Protein AF-A0A925PB25-F1 (afdb_monomer)

Solvent-accessible surface area (backbone atoms only — not comparable to full-atom values): 6778 Å² total; per-residue (Å²): 140,79,89,81,77,86,75,79,74,77,82,76,77,79,80,77,72,81,70,80,76,79,69,80,74,79,85,73,84,84,74,96,74,84,83,76,82,71,68,78,77,77,86,70,74,71,70,87,47,89,44,73,38,85,88,80,52,27,20,77,52,43,36,43,39,68,66,56,63,73,43,52,88,77,51,5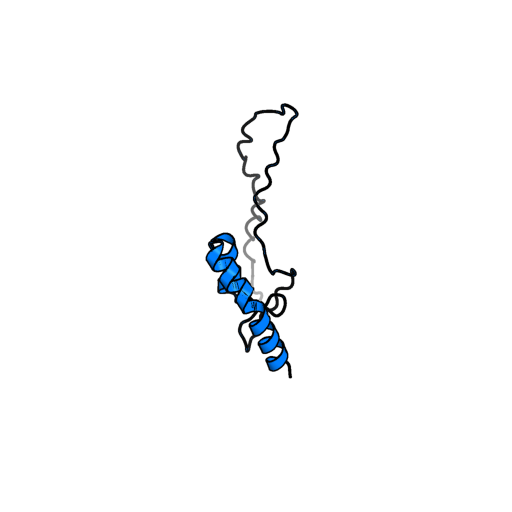1,74,68,55,49,51,56,51,60,69,46,24,62,64,42,44,52,52,56,55,58,75,73,108

pLDDT: mean 77.88, std 17.3, range [48.03, 96.62]

Foldseek 3Di:
DDDPPPPPDDDDDPDPDPDPPPPVPVDDDDDDDDPPPPPPPLDDQAPPQADQDPPLQAGQGRLDHPVCVVCVVVDDPVVVVVRVVCRVVSNVVVVVVVD

Sequence (99 aa):
MERKADQRLPALPPSRRPQPIARKHRSAYIEFGTISRQRPSLETPCVNICLLDTETGLCAGCGRTMEEIARWSAMSDSERRAVMAQLRARMERLEEAKG

Structure (mmCIF, N/CA/C/O backbone):
data_AF-A0A925PB25-F1
#
_entry.id   AF-A0A925PB25-F1
#
loop_
_atom_site.group_PDB
_atom_site.id
_atom_site.type_symbol
_atom_site.label_atom_id
_atom_site.label_alt_id
_atom_site.label_comp_id
_atom_site.label_asym_id
_atom_site.label_entity_id
_atom_site.label_seq_id
_atom_site.pdbx_PDB_ins_code
_atom_site.Cartn_x
_atom_site.Cartn_y
_atom_site.Cartn_z
_atom_site.occupancy
_atom_site.B_iso_or_equiv
_atom_site.auth_seq_id
_atom_site.auth_comp_id
_atom_site.auth_asym_id
_atom_site.auth_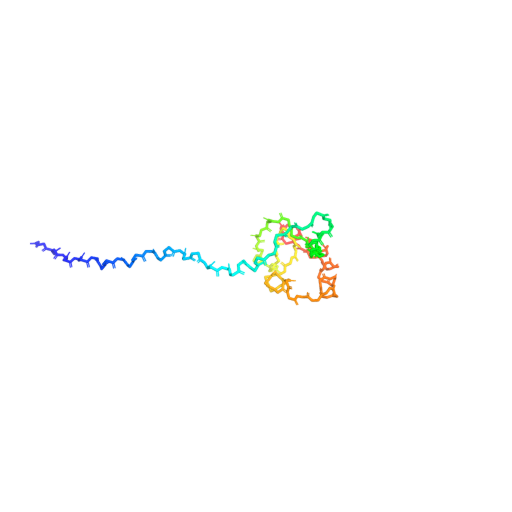atom_id
_atom_site.pdbx_PDB_model_num
ATOM 1 N N . MET A 1 1 ? 12.360 57.066 20.551 1.00 50.06 1 MET A N 1
ATOM 2 C CA . MET A 1 1 ? 11.759 56.914 19.208 1.00 50.06 1 MET A CA 1
ATOM 3 C C . MET A 1 1 ? 12.864 57.273 18.228 1.00 50.06 1 MET A C 1
ATOM 5 O O . MET A 1 1 ? 13.378 58.364 18.347 1.00 50.06 1 MET A O 1
ATOM 9 N N . GLU A 1 2 ? 13.409 56.413 17.378 1.00 51.44 2 GLU A N 1
ATOM 10 C CA . GLU A 1 2 ? 12.868 55.213 16.752 1.00 51.44 2 GLU A CA 1
ATOM 11 C C . GLU A 1 2 ? 14.013 54.255 16.389 1.00 51.44 2 GLU A C 1
ATOM 13 O O . GLU A 1 2 ? 15.096 54.670 15.980 1.00 51.44 2 GLU A O 1
ATOM 18 N N . ARG A 1 3 ? 13.763 52.954 16.548 1.00 56.75 3 ARG A N 1
ATOM 19 C CA . ARG A 1 3 ? 14.662 51.873 16.144 1.00 56.75 3 ARG A CA 1
ATOM 20 C C . ARG A 1 3 ? 14.523 51.674 14.631 1.00 56.75 3 ARG A C 1
ATOM 22 O O . ARG A 1 3 ? 13.619 50.963 14.204 1.00 56.75 3 ARG A O 1
ATOM 29 N N . LYS A 1 4 ? 15.390 52.272 13.811 1.00 54.62 4 LYS A N 1
ATOM 30 C CA . LYS A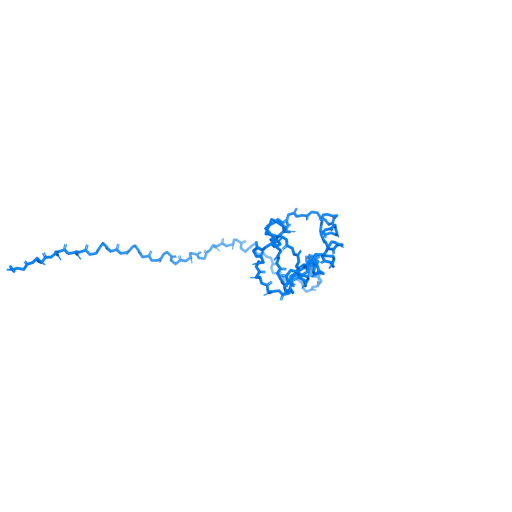 1 4 ? 15.514 51.862 12.402 1.00 54.62 4 LYS A CA 1
ATOM 31 C C . LYS A 1 4 ? 16.480 50.684 12.318 1.00 54.62 4 LYS A C 1
ATOM 33 O O . LYS A 1 4 ? 17.689 50.863 12.251 1.00 54.62 4 LYS A O 1
ATOM 38 N N . ALA A 1 5 ? 15.923 49.478 12.398 1.00 58.34 5 ALA A N 1
ATOM 39 C CA . ALA A 1 5 ? 16.634 48.252 12.076 1.00 58.34 5 ALA A CA 1
ATOM 40 C C . ALA A 1 5 ? 16.903 48.227 10.563 1.00 58.34 5 ALA A C 1
ATOM 42 O O . ALA A 1 5 ? 15.998 48.017 9.756 1.00 58.34 5 ALA A O 1
ATOM 43 N N . ASP A 1 6 ? 18.155 48.495 10.204 1.00 61.34 6 ASP A N 1
ATOM 44 C CA . ASP A 1 6 ? 18.752 48.289 8.887 1.00 61.34 6 ASP A CA 1
ATOM 45 C C . ASP A 1 6 ? 18.814 46.777 8.603 1.00 61.34 6 ASP A C 1
ATOM 47 O O . ASP A 1 6 ? 19.826 46.109 8.803 1.00 61.34 6 ASP A O 1
ATOM 51 N N . GLN A 1 7 ? 17.673 46.189 8.244 1.00 60.84 7 GLN A N 1
ATOM 52 C CA . GLN A 1 7 ? 17.583 44.775 7.898 1.00 60.84 7 GLN A CA 1
ATOM 53 C C . GLN A 1 7 ? 17.721 44.632 6.377 1.00 60.84 7 GLN A C 1
ATOM 55 O O . GLN A 1 7 ? 16.750 44.353 5.671 1.00 60.84 7 GLN A O 1
ATOM 60 N N . ARG A 1 8 ? 18.938 44.819 5.847 1.00 60.69 8 ARG A N 1
ATOM 61 C CA . ARG A 1 8 ? 19.282 44.293 4.515 1.00 60.69 8 ARG A CA 1
ATOM 62 C C . ARG A 1 8 ? 19.120 42.777 4.545 1.00 60.69 8 ARG A C 1
ATOM 64 O O . ARG A 1 8 ? 19.985 42.059 5.042 1.00 60.69 8 ARG A O 1
ATOM 71 N N . LEU A 1 9 ? 18.005 42.288 4.016 1.00 59.53 9 LEU A N 1
ATOM 72 C CA . LEU A 1 9 ? 17.852 40.877 3.684 1.00 59.53 9 LEU A CA 1
ATOM 73 C C . LEU A 1 9 ? 18.977 40.474 2.712 1.00 59.53 9 LEU A C 1
ATOM 75 O O . LEU A 1 9 ? 19.192 41.176 1.718 1.00 59.53 9 LEU A O 1
ATOM 79 N N . PRO A 1 10 ? 19.713 39.380 2.973 1.00 63.19 10 PRO A N 1
ATOM 80 C CA . PRO A 1 10 ? 20.715 38.894 2.037 1.00 63.19 10 PRO A CA 1
ATOM 81 C C . PRO A 1 10 ? 20.034 38.444 0.742 1.00 63.19 10 PRO A C 1
ATOM 83 O O . PRO A 1 10 ? 18.962 37.836 0.763 1.00 63.19 10 PRO A O 1
ATOM 86 N N . ALA A 1 11 ? 20.665 38.747 -0.392 1.00 69.56 11 ALA A N 1
ATOM 87 C CA . ALA A 1 11 ? 20.188 38.314 -1.696 1.00 69.56 11 ALA A CA 1
ATOM 88 C C . ALA A 1 11 ? 20.077 36.781 -1.728 1.00 69.56 11 ALA A C 1
ATOM 90 O O . ALA A 1 11 ? 21.055 36.071 -1.482 1.00 69.56 11 ALA A O 1
ATOM 91 N N . LEU A 1 12 ? 18.881 36.271 -2.031 1.00 60.94 12 LEU A N 1
ATOM 92 C CA . LEU A 1 12 ? 18.680 34.848 -2.284 1.00 60.94 12 LEU A CA 1
ATOM 93 C C . LEU A 1 12 ? 19.529 34.434 -3.501 1.00 60.94 12 LEU A C 1
ATOM 95 O O . LEU A 1 12 ? 19.554 35.165 -4.497 1.00 60.94 12 LEU A O 1
ATOM 99 N N . PRO A 1 13 ? 20.221 33.280 -3.463 1.00 60.94 13 PRO A N 1
ATOM 100 C CA . PRO A 1 13 ? 20.941 32.785 -4.629 1.00 60.94 13 PRO A CA 1
ATOM 101 C C . PRO A 1 13 ? 19.950 32.476 -5.763 1.00 60.94 13 PRO A C 1
ATOM 103 O O . PRO A 1 13 ? 18.819 32.060 -5.490 1.00 60.94 13 PRO A O 1
ATOM 106 N N . PRO A 1 14 ? 20.344 32.639 -7.040 1.00 66.69 14 PRO A N 1
ATOM 107 C CA . PRO A 1 14 ? 19.457 32.340 -8.154 1.00 66.69 14 PRO A CA 1
ATOM 108 C C . PRO A 1 14 ? 19.043 30.867 -8.100 1.00 66.69 14 PRO A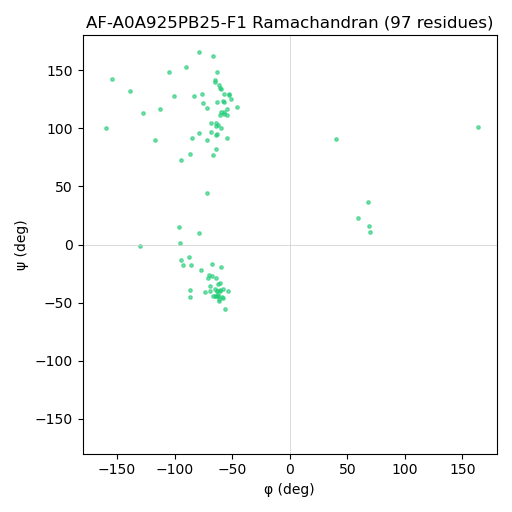 C 1
ATOM 110 O O . PRO A 1 14 ? 19.881 29.978 -7.912 1.00 66.69 14 PRO A O 1
ATOM 113 N N . SER A 1 15 ? 17.745 30.608 -8.272 1.00 66.00 15 SER A N 1
ATOM 114 C CA . SER A 1 15 ? 17.221 29.255 -8.418 1.00 66.00 15 SER A CA 1
ATOM 115 C C . SER A 1 15 ? 17.977 28.571 -9.557 1.00 66.00 15 SER A C 1
ATOM 117 O O . SER A 1 15 ? 17.968 29.019 -10.707 1.00 66.00 15 SER A O 1
ATOM 119 N N . ARG A 1 16 ? 18.716 27.504 -9.232 1.00 66.25 16 ARG A N 1
ATOM 120 C CA . ARG A 1 16 ? 19.430 26.723 -10.242 1.00 66.25 16 ARG A CA 1
ATOM 121 C C . ARG A 1 16 ? 18.376 26.110 -11.155 1.00 66.25 16 ARG A C 1
ATOM 123 O O . ARG A 1 16 ? 17.730 25.135 -10.778 1.00 66.25 16 ARG A O 1
ATOM 130 N N . ARG A 1 17 ? 18.185 26.685 -12.346 1.00 63.91 17 ARG A N 1
ATOM 131 C CA . ARG A 1 17 ? 17.426 26.020 -13.408 1.00 63.91 17 ARG A CA 1
ATOM 132 C C . ARG A 1 17 ? 18.044 24.632 -13.608 1.00 63.91 17 ARG A C 1
ATOM 134 O O . ARG A 1 17 ? 19.271 24.557 -13.729 1.00 63.91 17 ARG A O 1
ATOM 141 N N . PRO A 1 18 ? 17.252 23.547 -13.600 1.00 57.59 18 PRO A N 1
ATOM 142 C CA . PRO A 1 18 ? 17.786 22.220 -13.853 1.00 57.59 18 PRO A CA 1
ATOM 143 C C . PRO A 1 18 ? 18.411 22.235 -15.246 1.00 57.59 18 PRO A C 1
ATOM 145 O O . PRO A 1 18 ? 17.725 22.454 -16.244 1.00 57.59 18 PRO A O 1
ATOM 148 N N . GLN A 1 19 ? 19.732 22.072 -15.302 1.00 54.34 19 GLN A N 1
ATOM 149 C CA . GLN A 1 19 ? 20.429 21.905 -16.569 1.00 54.34 19 GLN A CA 1
ATOM 150 C C . GLN A 1 19 ? 19.860 20.645 -17.231 1.00 54.34 19 GLN A C 1
ATOM 152 O O . GLN A 1 19 ? 19.708 19.630 -16.538 1.00 54.34 19 GLN A O 1
ATOM 157 N N . PRO A 1 20 ? 19.541 20.660 -18.535 1.00 54.56 20 PRO A N 1
ATOM 158 C CA . PRO A 1 20 ? 19.200 19.432 -19.223 1.00 54.56 20 PRO A CA 1
ATOM 159 C C . PRO A 1 20 ? 20.428 18.533 -19.120 1.00 54.56 20 PRO A C 1
ATOM 161 O O . PRO A 1 20 ? 21.481 18.835 -19.681 1.00 54.56 20 PRO A O 1
ATOM 164 N N . ILE A 1 21 ? 20.321 17.441 -18.358 1.00 59.84 21 ILE A N 1
ATOM 165 C CA . ILE A 1 21 ? 21.299 16.368 -18.465 1.00 59.84 21 ILE A CA 1
ATOM 166 C C . ILE A 1 21 ? 21.314 15.992 -19.942 1.00 59.84 21 ILE A C 1
ATOM 168 O O . ILE A 1 21 ? 20.322 15.494 -20.475 1.00 59.84 21 ILE A O 1
ATOM 172 N N . ALA A 1 22 ? 22.414 16.289 -20.629 1.00 54.47 22 ALA A N 1
ATOM 173 C CA . ALA A 1 22 ? 22.666 15.772 -21.956 1.00 54.47 22 ALA A CA 1
ATOM 174 C C . ALA A 1 22 ? 22.785 14.252 -21.800 1.00 54.47 22 ALA A C 1
ATOM 176 O O . ALA A 1 22 ? 23.870 13.694 -21.642 1.00 54.47 22 ALA A O 1
ATOM 177 N N . ARG A 1 23 ? 21.637 13.564 -21.760 1.00 58.41 23 ARG A N 1
ATOM 178 C CA . ARG A 1 23 ? 21.561 12.127 -21.961 1.00 58.41 23 ARG A CA 1
ATOM 179 C C . ARG A 1 23 ? 22.200 11.962 -23.321 1.00 58.41 23 ARG A C 1
ATOM 181 O O . ARG A 1 23 ? 21.669 12.478 -24.299 1.00 58.41 23 ARG A O 1
ATOM 188 N N . LYS A 1 24 ? 23.371 11.329 -23.376 1.00 53.81 24 LYS A N 1
ATOM 189 C CA . LYS A 1 24 ? 23.933 10.837 -24.629 1.00 53.81 24 LYS A CA 1
ATOM 190 C C . LYS A 1 24 ? 22.851 9.953 -25.242 1.00 53.81 24 LYS A C 1
ATOM 192 O O . LYS A 1 24 ? 22.730 8.780 -24.895 1.00 53.81 24 LYS A O 1
ATOM 197 N N . HIS A 1 25 ? 22.003 10.550 -26.073 1.00 52.69 25 HIS A N 1
ATOM 198 C CA . HIS A 1 25 ? 21.105 9.851 -26.960 1.00 52.69 25 HIS A CA 1
ATOM 199 C C . HIS A 1 25 ? 22.048 9.114 -27.896 1.00 52.69 25 HIS A C 1
ATOM 201 O O . HIS A 1 25 ? 22.611 9.689 -28.824 1.00 52.69 25 HIS A O 1
ATOM 207 N N . ARG A 1 26 ? 22.328 7.857 -27.541 1.00 58.34 26 ARG A N 1
ATOM 208 C CA . ARG A 1 26 ? 23.059 6.921 -28.378 1.00 58.34 26 ARG A CA 1
ATOM 209 C C . ARG A 1 26 ? 22.195 6.726 -29.613 1.00 58.34 26 ARG A C 1
ATOM 211 O O . ARG A 1 26 ? 21.221 5.981 -29.591 1.00 58.34 26 ARG A O 1
ATOM 218 N N . SER A 1 27 ? 22.531 7.521 -30.619 1.00 57.84 27 SER A N 1
ATOM 219 C CA . SER A 1 27 ? 22.029 7.463 -31.975 1.00 57.84 27 SER A CA 1
ATOM 220 C C . SER A 1 27 ? 22.044 6.020 -32.465 1.00 57.84 27 SER A C 1
ATOM 222 O O . SER A 1 27 ? 23.099 5.390 -32.519 1.00 57.84 27 SER A O 1
ATOM 224 N N . ALA A 1 28 ? 20.859 5.516 -32.780 1.00 49.00 28 ALA A N 1
ATOM 225 C CA . ALA A 1 28 ? 20.625 4.571 -33.857 1.00 49.00 28 ALA A CA 1
ATOM 226 C C . ALA A 1 28 ? 19.133 4.678 -34.187 1.00 49.00 28 ALA A C 1
ATOM 228 O O . AL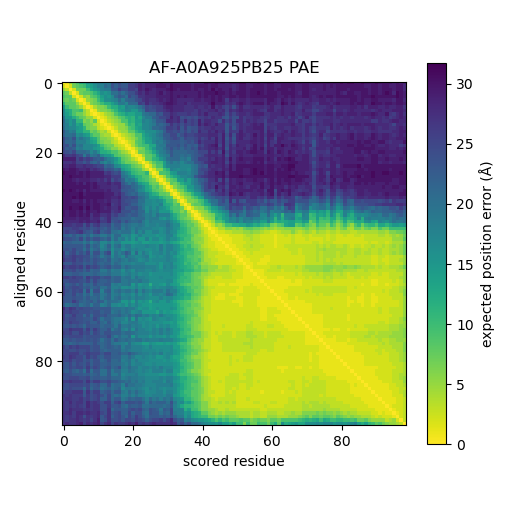A A 1 28 ? 18.270 4.221 -33.437 1.00 49.00 28 ALA A O 1
ATOM 229 N N . TYR A 1 29 ? 18.844 5.407 -35.257 1.00 54.53 29 TYR A N 1
ATOM 230 C CA . TYR A 1 29 ? 17.515 5.546 -35.824 1.00 54.53 29 TYR A CA 1
ATOM 231 C C . TYR A 1 29 ? 17.005 4.182 -36.323 1.00 54.53 29 TYR A C 1
ATOM 233 O O . TYR A 1 29 ? 17.659 3.541 -37.131 1.00 54.53 29 TYR A O 1
ATOM 241 N N . ILE A 1 30 ? 15.848 3.769 -35.797 1.00 55.59 30 ILE A N 1
ATOM 242 C CA . ILE A 1 30 ? 14.656 3.323 -36.538 1.00 55.59 30 ILE A CA 1
ATOM 243 C C . ILE A 1 30 ? 14.917 2.449 -37.790 1.00 55.59 30 ILE A C 1
ATOM 245 O O . ILE A 1 30 ? 14.946 2.958 -38.906 1.00 55.59 30 ILE A O 1
ATOM 249 N N . GLU A 1 31 ? 14.951 1.125 -37.614 1.00 48.03 31 GLU A N 1
ATOM 250 C CA . GLU A 1 31 ? 14.346 0.196 -38.582 1.00 48.03 31 GLU A CA 1
ATOM 251 C C . GLU A 1 31 ? 12.989 -0.253 -38.020 1.00 48.03 31 GLU A C 1
ATOM 253 O O . GLU A 1 31 ? 12.862 -0.638 -36.854 1.00 48.03 31 GLU A O 1
ATOM 258 N N . PHE A 1 32 ? 11.946 -0.105 -38.835 1.00 55.12 32 PHE A N 1
ATOM 259 C CA . PHE A 1 32 ? 10.555 -0.419 -38.520 1.00 55.12 32 PHE A CA 1
ATOM 260 C C . PHE A 1 32 ? 10.376 -1.913 -38.215 1.00 55.12 32 PHE A C 1
ATOM 262 O O . PHE A 1 32 ? 10.289 -2.725 -39.130 1.00 55.12 32 PHE A O 1
ATOM 269 N N . GLY A 1 33 ? 10.245 -2.286 -36.942 1.00 58.47 33 GLY A N 1
ATOM 270 C CA . GLY A 1 33 ? 9.799 -3.636 -36.597 1.00 58.47 33 GLY A CA 1
ATOM 271 C C . GLY A 1 33 ? 10.080 -4.044 -35.158 1.00 58.47 33 GLY A C 1
ATOM 272 O O . GLY A 1 33 ? 11.184 -4.437 -34.816 1.00 58.47 33 GLY A O 1
ATOM 273 N N . THR A 1 34 ? 9.044 -3.976 -34.321 1.00 61.69 34 THR A N 1
ATOM 274 C CA . THR A 1 34 ? 8.879 -4.769 -33.084 1.00 61.69 34 THR A CA 1
ATOM 275 C C . THR A 1 34 ? 9.803 -4.520 -31.883 1.00 61.69 34 THR A C 1
ATOM 277 O O . THR A 1 34 ? 10.065 -5.449 -31.123 1.00 61.69 34 THR A O 1
ATOM 280 N N . ILE A 1 35 ? 10.214 -3.283 -31.580 1.00 54.41 35 ILE A N 1
ATOM 281 C CA . ILE A 1 35 ? 10.759 -2.999 -30.236 1.00 54.41 35 ILE A CA 1
ATOM 282 C C . ILE A 1 35 ? 9.612 -2.647 -29.281 1.00 54.41 35 ILE A C 1
ATOM 284 O O . ILE A 1 35 ? 9.379 -1.490 -28.930 1.00 54.41 35 ILE A O 1
ATOM 288 N N . SER A 1 36 ? 8.905 -3.675 -28.817 1.00 65.31 36 SER A N 1
ATOM 289 C CA . SER A 1 36 ? 8.146 -3.585 -27.573 1.00 65.31 36 SER A CA 1
ATOM 290 C C . SER A 1 36 ? 9.159 -3.560 -26.423 1.00 65.31 36 SER A C 1
ATOM 292 O O . SER A 1 36 ? 9.569 -4.582 -25.881 1.00 65.31 36 SER A O 1
ATOM 294 N N . ARG A 1 37 ? 9.603 -2.357 -26.036 1.00 60.41 37 ARG A N 1
ATOM 295 C CA . ARG A 1 37 ? 10.256 -2.110 -24.736 1.00 60.41 37 ARG A CA 1
ATOM 296 C C . ARG A 1 37 ? 9.215 -2.196 -23.606 1.00 60.41 37 ARG A C 1
ATOM 298 O O . ARG A 1 37 ? 9.198 -1.333 -22.727 1.00 60.41 37 ARG A O 1
ATOM 305 N N . GLN A 1 38 ? 8.326 -3.194 -23.611 1.00 58.53 38 GLN A N 1
ATOM 306 C CA . GLN A 1 38 ? 7.470 -3.441 -22.457 1.00 58.53 38 GLN A CA 1
ATOM 307 C C . GLN A 1 38 ? 8.378 -3.939 -21.333 1.00 58.53 38 GLN A C 1
ATOM 309 O O . GLN A 1 38 ? 8.744 -5.107 -21.245 1.00 58.53 38 GLN A O 1
ATOM 314 N N . ARG A 1 39 ? 8.776 -3.011 -20.461 1.00 58.34 39 ARG A N 1
ATOM 315 C CA . ARG A 1 39 ? 9.195 -3.378 -19.115 1.00 58.34 39 ARG A CA 1
ATOM 316 C C . ARG A 1 39 ? 7.981 -4.106 -18.525 1.00 58.34 39 ARG A C 1
ATOM 318 O O . ARG A 1 39 ? 6.905 -3.502 -18.573 1.00 58.34 39 ARG A O 1
ATOM 325 N N . PRO A 1 40 ? 8.102 -5.362 -18.058 1.00 59.38 40 PRO A N 1
ATOM 326 C CA . PRO A 1 40 ? 6.968 -6.048 -17.456 1.00 59.38 40 PRO A CA 1
ATOM 327 C C . PRO A 1 40 ? 6.380 -5.117 -16.398 1.00 59.38 40 PRO A C 1
ATOM 329 O O . PRO A 1 40 ? 7.118 -4.542 -15.590 1.00 59.38 40 PRO A O 1
ATOM 332 N N . SER A 1 41 ? 5.081 -4.849 -16.513 1.00 64.69 41 SER A N 1
ATOM 333 C CA . SER A 1 41 ? 4.377 -3.950 -15.611 1.00 64.69 41 SER A CA 1
ATOM 334 C C . SER A 1 41 ? 4.560 -4.487 -14.201 1.00 64.69 41 SER A C 1
ATOM 336 O O . SER A 1 41 ? 4.103 -5.587 -13.899 1.00 64.69 41 SER A O 1
ATOM 338 N N . LEU A 1 42 ? 5.269 -3.732 -13.362 1.00 74.56 42 LEU A N 1
ATOM 339 C CA . LEU A 1 42 ? 5.371 -4.039 -11.945 1.00 74.56 42 LEU A CA 1
ATOM 340 C C . LEU A 1 42 ? 3.963 -3.916 -11.372 1.00 74.56 42 LEU A C 1
ATOM 342 O O . LEU A 1 42 ? 3.455 -2.803 -11.231 1.00 74.56 42 LEU A O 1
ATOM 346 N N . GLU A 1 43 ? 3.330 -5.057 -11.113 1.00 82.00 43 GLU A N 1
ATOM 347 C CA . GLU A 1 43 ? 2.016 -5.108 -10.486 1.00 82.00 43 GLU A CA 1
ATOM 348 C C . GLU A 1 43 ? 2.073 -4.282 -9.199 1.00 82.00 43 GLU A C 1
ATOM 350 O O . GLU A 1 43 ? 3.028 -4.381 -8.424 1.00 82.00 43 GLU A O 1
ATOM 355 N N . THR A 1 44 ? 1.119 -3.371 -9.029 1.00 88.56 44 THR A N 1
ATOM 356 C CA . THR A 1 44 ? 1.093 -2.454 -7.893 1.00 88.56 44 THR A CA 1
ATOM 357 C C . THR A 1 44 ? -0.333 -2.320 -7.377 1.00 88.56 44 THR A C 1
ATOM 359 O O . THR A 1 44 ? -1.237 -2.059 -8.168 1.00 88.56 44 THR A O 1
ATOM 362 N N . PRO A 1 45 ? -0.551 -2.435 -6.056 1.00 90.19 45 PRO A N 1
ATOM 363 C CA . PRO A 1 45 ? -1.863 -2.233 -5.439 1.00 90.19 45 PRO A CA 1
ATOM 364 C C . PRO A 1 45 ? -2.214 -0.743 -5.269 1.00 90.19 45 PRO A C 1
ATOM 366 O O . PRO A 1 45 ? -3.131 -0.385 -4.536 1.00 90.19 45 PRO A O 1
ATOM 369 N N . CYS A 1 46 ? -1.424 0.161 -5.852 1.00 93.38 46 CYS A N 1
ATOM 370 C CA . CYS A 1 46 ? -1.548 1.596 -5.640 1.00 93.38 46 CYS A CA 1
ATOM 371 C C . CYS A 1 46 ? -2.750 2.178 -6.393 1.00 93.38 46 CYS A C 1
ATOM 373 O O . CYS A 1 46 ? -2.785 2.150 -7.619 1.00 93.38 46 CYS A O 1
ATOM 375 N N . VAL A 1 47 ? -3.668 2.811 -5.660 1.00 93.50 47 VAL A N 1
ATOM 376 C CA . VAL A 1 47 ? -4.816 3.558 -6.214 1.00 93.50 47 VAL A CA 1
ATOM 377 C C . VAL A 1 47 ? -4.551 5.066 -6.340 1.00 93.50 47 VAL A C 1
ATOM 379 O O . VAL A 1 47 ? -5.472 5.856 -6.501 1.00 93.50 47 VAL A O 1
ATOM 382 N N . ASN A 1 48 ? -3.282 5.480 -6.247 1.00 93.12 48 ASN A N 1
ATOM 383 C CA . ASN A 1 48 ? -2.830 6.881 -6.284 1.00 93.12 48 ASN A CA 1
ATOM 384 C C . ASN A 1 48 ? -3.408 7.779 -5.177 1.00 93.12 48 ASN A C 1
ATOM 386 O O . ASN A 1 48 ? -3.405 9.001 -5.294 1.00 93.12 48 ASN A O 1
ATOM 390 N N . ILE A 1 49 ? -3.842 7.170 -4.073 1.00 91.44 49 ILE A N 1
ATOM 391 C CA . ILE A 1 49 ? -4.226 7.860 -2.844 1.00 91.44 49 ILE A CA 1
ATOM 392 C C . ILE A 1 49 ? -3.200 7.483 -1.783 1.00 91.44 49 ILE A C 1
ATOM 394 O O . ILE A 1 49 ? -3.064 6.309 -1.436 1.00 91.44 49 ILE A O 1
ATOM 398 N N . CYS A 1 50 ? -2.459 8.477 -1.296 1.00 92.44 50 CYS A N 1
ATOM 399 C CA . CYS A 1 50 ? -1.450 8.295 -0.262 1.00 92.44 50 CYS A CA 1
ATOM 400 C C . CYS A 1 50 ? -1.849 9.086 0.983 1.00 92.44 50 CYS A C 1
ATOM 402 O O . CYS A 1 50 ? -1.491 10.252 1.131 1.00 92.44 50 CYS A O 1
ATOM 404 N N . LEU A 1 51 ? -2.603 8.432 1.863 1.00 93.88 51 LEU A N 1
ATOM 405 C CA . LEU A 1 51 ? -2.959 8.937 3.184 1.00 93.88 51 LEU A CA 1
ATOM 406 C C . LEU A 1 51 ? -2.576 7.860 4.194 1.00 93.88 51 LEU A C 1
ATOM 408 O O . LEU A 1 51 ? -3.143 6.773 4.145 1.00 93.88 51 LEU A O 1
ATOM 412 N N . LEU A 1 52 ? -1.587 8.126 5.044 1.00 94.19 52 LEU A N 1
ATOM 413 C CA . LEU A 1 52 ? -1.208 7.202 6.110 1.00 94.19 52 LEU A CA 1
ATOM 414 C C . LEU A 1 52 ? -2.120 7.416 7.309 1.00 94.19 52 LEU A C 1
ATOM 416 O O . LEU A 1 52 ? -2.268 8.537 7.789 1.00 94.19 52 LEU A O 1
ATOM 420 N N . ASP A 1 53 ? -2.704 6.325 7.771 1.00 92.75 53 ASP A N 1
ATOM 421 C CA . ASP A 1 53 ? -3.435 6.274 9.018 1.00 92.75 53 ASP A CA 1
ATOM 422 C C . ASP A 1 53 ? -2.452 6.246 10.198 1.00 92.75 53 ASP A C 1
ATOM 424 O O . ASP A 1 53 ? -1.494 5.466 10.204 1.00 92.75 53 ASP A O 1
ATOM 428 N N . THR A 1 54 ? -2.652 7.128 11.177 1.00 90.81 54 THR A N 1
ATOM 429 C CA . THR A 1 54 ? -1.716 7.307 12.297 1.00 90.81 54 THR A CA 1
ATOM 430 C C . THR A 1 54 ? -1.818 6.211 13.349 1.00 90.81 54 THR A C 1
ATOM 432 O O . THR A 1 54 ? -0.858 6.006 14.087 1.00 90.81 54 THR A O 1
ATOM 435 N N . GLU A 1 55 ? -2.949 5.512 13.427 1.00 90.81 55 GLU A N 1
ATOM 436 C CA . GLU A 1 55 ? -3.177 4.464 14.424 1.00 90.81 55 GLU A CA 1
ATOM 437 C C . GLU A 1 55 ? -2.643 3.113 13.944 1.00 90.81 55 GLU A C 1
ATOM 439 O O . GLU A 1 55 ? -1.936 2.409 14.662 1.00 90.81 55 GLU A O 1
ATOM 444 N N . THR A 1 56 ? -2.929 2.765 12.693 1.00 91.50 56 THR A N 1
ATOM 445 C CA . THR A 1 56 ? -2.545 1.488 12.084 1.00 91.50 56 THR A CA 1
ATOM 446 C C . THR A 1 56 ? -1.210 1.545 11.341 1.00 91.50 56 THR A C 1
ATOM 448 O O . THR A 1 56 ? -0.638 0.491 11.044 1.00 91.50 56 THR A O 1
ATOM 451 N N . GLY A 1 57 ? -0.718 2.742 10.999 1.00 93.25 57 GLY A N 1
ATOM 452 C CA . GLY A 1 57 ? 0.495 2.940 10.198 1.00 93.25 57 GLY A CA 1
ATOM 453 C C . GLY A 1 57 ? 0.356 2.497 8.736 1.00 93.25 57 GLY A C 1
ATOM 454 O O . GLY A 1 57 ? 1.359 2.292 8.046 1.00 93.25 57 GLY A O 1
ATOM 455 N N . LEU A 1 58 ? -0.876 2.300 8.258 1.00 95.88 58 LEU A N 1
ATOM 456 C CA . LEU A 1 58 ? -1.175 1.804 6.917 1.00 95.88 58 LEU A CA 1
ATOM 457 C C . LEU A 1 58 ? -1.677 2.917 6.000 1.00 95.88 58 LEU A C 1
ATOM 459 O O . LEU A 1 58 ? -2.364 3.844 6.416 1.00 95.88 58 LEU A O 1
ATOM 463 N N . CYS A 1 59 ? -1.384 2.803 4.707 1.00 96.25 59 CYS A N 1
ATOM 464 C CA . CYS A 1 59 ? -1.954 3.689 3.704 1.00 96.25 59 CYS A CA 1
ATOM 465 C C . CYS A 1 59 ? -3.440 3.370 3.497 1.00 96.25 59 CYS A C 1
ATOM 467 O O . CYS A 1 59 ? -3.771 2.302 2.990 1.00 96.25 59 CYS A O 1
ATOM 469 N N . ALA A 1 60 ? -4.324 4.321 3.789 1.00 94.06 60 ALA A N 1
ATOM 470 C CA . ALA A 1 60 ? -5.772 4.191 3.651 1.00 94.06 60 ALA A CA 1
ATOM 471 C C . ALA A 1 60 ? -6.241 3.887 2.216 1.00 94.06 60 ALA A C 1
ATOM 473 O O . ALA A 1 60 ? -7.359 3.418 2.027 1.00 94.06 60 ALA A O 1
ATOM 474 N N . GLY A 1 61 ? -5.410 4.161 1.203 1.00 94.38 61 GLY A N 1
ATOM 475 C CA . GLY A 1 61 ? -5.724 3.862 -0.195 1.00 94.38 61 GLY A CA 1
ATOM 476 C C . GLY A 1 61 ? -5.350 2.446 -0.638 1.00 94.38 61 GLY A C 1
ATOM 477 O O . GLY A 1 61 ? -6.075 1.844 -1.421 1.00 94.38 61 GLY A O 1
ATOM 478 N N . CYS A 1 62 ? -4.208 1.914 -0.188 1.00 95.50 62 CYS A N 1
ATOM 479 C CA . CYS A 1 62 ? -3.672 0.643 -0.706 1.00 95.50 62 CYS A CA 1
ATOM 480 C C . CYS A 1 62 ? -3.273 -0.384 0.360 1.00 95.50 62 CYS A C 1
ATOM 482 O O . CYS A 1 62 ? -2.786 -1.451 0.002 1.00 95.50 62 CYS A O 1
ATOM 484 N N . GLY A 1 63 ? -3.411 -0.071 1.649 1.00 95.56 63 GLY A N 1
ATOM 485 C CA . GLY A 1 63 ? -3.118 -0.980 2.762 1.00 95.56 63 GLY A CA 1
ATOM 486 C C . GLY A 1 63 ? -1.634 -1.310 2.972 1.00 95.56 63 GLY A C 1
ATOM 487 O O . GLY A 1 63 ? -1.312 -2.230 3.724 1.00 95.56 63 GLY A O 1
ATOM 488 N N . ARG A 1 64 ? -0.710 -0.605 2.306 1.00 96.62 64 ARG A N 1
ATOM 489 C CA . ARG A 1 64 ? 0.748 -0.777 2.478 1.00 96.62 64 ARG A CA 1
ATOM 490 C C . ARG A 1 64 ? 1.310 0.125 3.572 1.00 96.62 64 ARG A C 1
ATOM 492 O O . ARG A 1 64 ? 0.783 1.216 3.784 1.00 96.62 64 ARG A O 1
ATOM 499 N N . THR A 1 65 ? 2.404 -0.295 4.202 1.00 96.00 65 THR A N 1
ATOM 500 C CA . THR A 1 65 ? 3.183 0.549 5.126 1.00 96.00 65 THR A CA 1
ATOM 501 C C . THR A 1 65 ? 4.092 1.517 4.364 1.00 96.00 65 THR A C 1
ATOM 503 O O . THR A 1 65 ? 4.341 1.357 3.163 1.00 96.00 65 THR A O 1
ATOM 506 N N . MET A 1 66 ? 4.628 2.520 5.065 1.00 94.62 66 MET A N 1
ATOM 507 C CA . MET A 1 66 ? 5.560 3.488 4.478 1.00 94.62 66 MET A CA 1
ATOM 508 C C . MET A 1 66 ? 6.839 2.818 3.950 1.00 94.62 66 MET A C 1
ATOM 510 O O . MET A 1 66 ? 7.318 3.147 2.863 1.00 94.62 66 MET A O 1
ATOM 514 N N . GLU A 1 67 ? 7.372 1.836 4.677 1.00 94.75 67 GLU A N 1
ATOM 515 C CA . GLU A 1 67 ? 8.581 1.099 4.299 1.00 94.75 67 GLU A CA 1
ATOM 516 C C . GLU A 1 67 ? 8.350 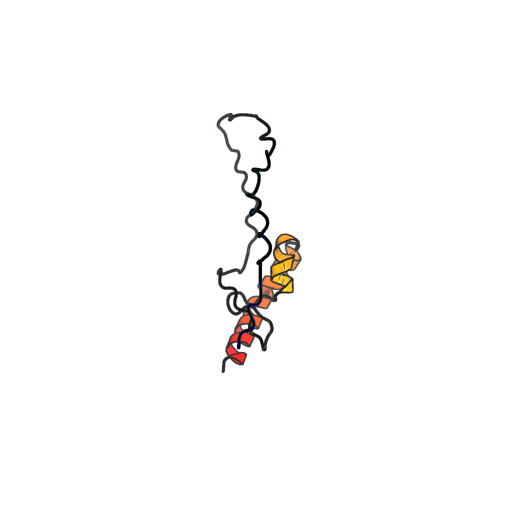0.299 3.020 1.00 94.75 67 GLU A C 1
ATOM 518 O O . GLU A 1 67 ? 9.187 0.326 2.118 1.00 94.75 67 GLU A O 1
ATOM 523 N N . GLU A 1 68 ? 7.203 -0.378 2.912 1.00 95.19 68 GLU A N 1
ATOM 524 C CA . GLU A 1 68 ? 6.816 -1.149 1.728 1.00 95.19 68 GLU A CA 1
ATOM 525 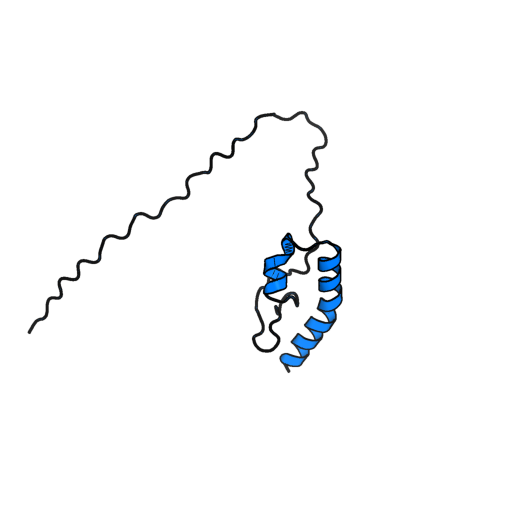C C . GLU A 1 68 ? 6.652 -0.257 0.498 1.00 95.19 68 GLU A C 1
ATOM 527 O O . GLU A 1 68 ? 7.086 -0.631 -0.594 1.00 95.19 68 GLU A O 1
ATOM 532 N N . ILE A 1 69 ? 6.070 0.935 0.669 1.00 94.38 69 ILE A N 1
ATOM 533 C CA . ILE A 1 69 ? 5.960 1.941 -0.392 1.00 94.38 69 ILE A CA 1
ATOM 534 C C . ILE A 1 69 ? 7.358 2.373 -0.853 1.00 94.38 69 ILE A C 1
ATOM 536 O O . ILE A 1 69 ? 7.623 2.385 -2.057 1.00 94.38 69 ILE A O 1
ATOM 540 N N . ALA A 1 70 ? 8.262 2.672 0.085 1.00 94.00 70 ALA A N 1
ATOM 541 C CA . ALA A 1 70 ? 9.610 3.151 -0.216 1.00 94.00 70 ALA A CA 1
ATOM 542 C C . ALA A 1 70 ? 10.470 2.109 -0.951 1.00 94.00 70 ALA A C 1
ATOM 544 O O . ALA A 1 70 ? 11.218 2.456 -1.866 1.00 94.00 70 ALA A O 1
ATOM 545 N N . ARG A 1 71 ? 10.355 0.825 -0.587 1.00 94.94 71 ARG A N 1
ATOM 546 C CA . ARG A 1 71 ? 11.168 -0.260 -1.169 1.00 94.94 71 ARG A CA 1
ATOM 547 C C . ARG A 1 71 ? 10.500 -1.009 -2.327 1.00 94.94 71 ARG A C 1
ATOM 549 O O . ARG A 1 71 ? 11.103 -1.938 -2.857 1.00 94.94 71 ARG A O 1
ATOM 556 N N . TRP A 1 72 ? 9.285 -0.636 -2.741 1.00 93.00 72 TRP A N 1
ATOM 557 C CA . TRP A 1 72 ? 8.473 -1.408 -3.699 1.00 93.00 72 TRP A CA 1
ATOM 558 C C . TRP A 1 72 ? 9.191 -1.743 -5.014 1.00 93.00 72 TRP A C 1
ATOM 560 O O . TRP A 1 72 ? 9.067 -2.846 -5.550 1.00 93.00 72 TRP A O 1
ATOM 570 N N . SER A 1 73 ? 9.956 -0.789 -5.547 1.00 90.31 73 SER A N 1
ATOM 571 C CA . SER A 1 73 ? 10.708 -0.962 -6.795 1.00 90.31 73 SER A CA 1
ATOM 572 C C . SER A 1 73 ? 11.887 -1.929 -6.657 1.00 90.31 73 SER A C 1
ATOM 574 O O . SER A 1 73 ? 12.270 -2.545 -7.649 1.00 90.31 73 SER A O 1
ATOM 576 N N . ALA A 1 74 ? 12.430 -2.076 -5.446 1.00 91.38 74 ALA A N 1
ATOM 577 C CA . ALA A 1 74 ? 13.559 -2.942 -5.123 1.00 91.38 74 ALA A CA 1
ATOM 578 C C . ALA A 1 74 ? 13.137 -4.332 -4.615 1.00 91.38 74 ALA A C 1
ATOM 580 O O . ALA A 1 74 ? 13.976 -5.225 -4.539 1.00 91.38 74 ALA A O 1
ATOM 581 N N . MET A 1 75 ? 11.860 -4.525 -4.270 1.00 92.69 75 MET A N 1
ATOM 582 C CA . MET A 1 75 ? 11.325 -5.826 -3.866 1.00 92.69 75 MET A CA 1
ATOM 583 C C . MET A 1 75 ? 11.363 -6.837 -5.018 1.00 92.69 75 MET A C 1
ATOM 585 O O . MET A 1 75 ? 11.053 -6.514 -6.167 1.00 92.69 75 MET A O 1
ATOM 589 N N . SER A 1 76 ? 11.680 -8.082 -4.675 1.00 92.12 76 SER A N 1
ATOM 590 C CA . SER A 1 76 ? 11.490 -9.257 -5.524 1.00 92.12 76 SER A CA 1
ATOM 591 C C . SER A 1 76 ? 10.005 -9.555 -5.754 1.00 92.12 76 SER A C 1
ATOM 593 O O . SER A 1 76 ? 9.128 -9.133 -4.997 1.00 92.12 76 SER A O 1
ATOM 595 N N . ASP A 1 77 ? 9.697 -10.346 -6.779 1.00 90.81 77 ASP A N 1
ATOM 596 C CA . ASP A 1 77 ? 8.309 -10.707 -7.096 1.00 90.81 77 ASP A CA 1
ATOM 597 C C . ASP A 1 77 ? 7.666 -11.594 -6.023 1.00 90.81 77 ASP A C 1
ATOM 599 O O . ASP A 1 77 ? 6.449 -11.573 -5.842 1.00 90.81 77 ASP A O 1
ATOM 603 N N . SER A 1 78 ? 8.460 -12.371 -5.282 1.00 92.00 78 SER A N 1
ATOM 604 C CA . SER A 1 78 ? 7.990 -13.091 -4.094 1.00 92.00 78 SER A CA 1
ATOM 605 C C . SER A 1 78 ? 7.607 -12.141 -2.962 1.00 92.00 78 SER A C 1
ATOM 607 O O . SER A 1 78 ? 6.540 -12.308 -2.378 1.00 92.00 78 SER A O 1
ATOM 609 N N . GLU A 1 79 ? 8.426 -11.122 -2.683 1.00 93.19 79 GLU A N 1
ATOM 610 C CA . GLU A 1 79 ? 8.112 -10.121 -1.655 1.00 93.19 79 GLU A CA 1
ATOM 611 C C . GLU A 1 79 ? 6.863 -9.322 -2.030 1.00 93.19 79 GLU A C 1
ATOM 613 O O . GLU A 1 79 ? 5.970 -9.154 -1.203 1.00 93.19 79 GLU A O 1
ATOM 618 N N . ARG A 1 80 ? 6.748 -8.894 -3.294 1.00 94.00 80 ARG A N 1
ATOM 619 C CA . ARG A 1 80 ? 5.557 -8.183 -3.779 1.00 94.00 80 ARG A CA 1
ATOM 620 C C . ARG A 1 80 ? 4.291 -9.018 -3.622 1.00 94.00 80 ARG A C 1
ATOM 622 O O . ARG A 1 80 ? 3.292 -8.510 -3.121 1.00 94.00 80 ARG A O 1
ATOM 629 N N . ARG A 1 81 ? 4.332 -10.304 -3.988 1.00 92.69 81 ARG A N 1
ATOM 630 C CA . ARG A 1 81 ? 3.194 -11.223 -3.806 1.00 92.69 81 ARG A CA 1
ATOM 631 C C . ARG A 1 81 ? 2.830 -11.420 -2.338 1.00 92.69 81 ARG A C 1
ATOM 633 O O . ARG A 1 81 ? 1.645 -11.433 -2.018 1.00 92.69 81 ARG A O 1
ATOM 640 N N . ALA A 1 82 ? 3.821 -11.528 -1.454 1.00 94.12 82 ALA A N 1
ATOM 641 C CA . ALA A 1 82 ? 3.579 -11.639 -0.019 1.00 94.12 82 ALA A CA 1
ATOM 642 C C . ALA A 1 82 ? 2.868 -10.393 0.531 1.00 94.12 82 ALA A C 1
ATOM 644 O O . ALA A 1 82 ? 1.878 -10.525 1.246 1.00 94.12 82 ALA A O 1
ATOM 645 N N . VAL A 1 83 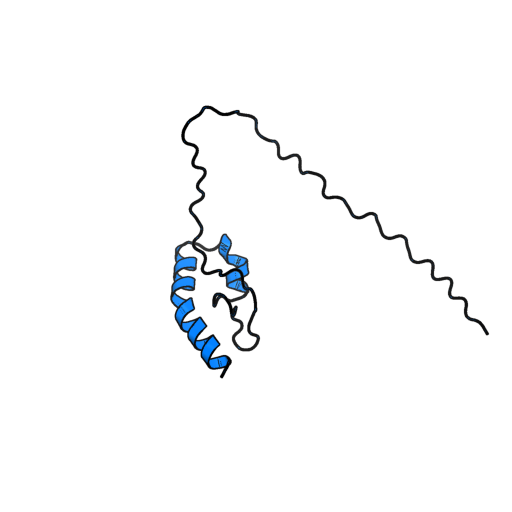? 3.308 -9.193 0.134 1.00 94.81 83 VAL A N 1
ATOM 646 C CA . VAL A 1 83 ? 2.628 -7.942 0.503 1.00 94.81 83 VAL A CA 1
ATOM 647 C C . VAL A 1 83 ? 1.202 -7.925 -0.045 1.00 94.81 83 VAL A C 1
ATOM 649 O O . VAL A 1 83 ? 0.274 -7.674 0.717 1.00 94.81 83 VAL A O 1
ATOM 652 N N . MET A 1 84 ? 1.006 -8.250 -1.330 1.00 94.25 84 MET A N 1
ATOM 653 C CA . MET A 1 84 ? -0.320 -8.267 -1.968 1.00 94.25 84 MET A CA 1
ATOM 654 C C . MET A 1 84 ? -1.309 -9.212 -1.274 1.00 94.25 84 MET A C 1
ATOM 656 O O . MET A 1 84 ? -2.471 -8.851 -1.102 1.00 94.25 84 MET A O 1
ATOM 660 N N . ALA A 1 85 ? -0.851 -10.378 -0.812 1.00 95.31 85 ALA A N 1
ATOM 661 C CA . ALA A 1 85 ? -1.689 -11.329 -0.084 1.00 95.31 85 ALA A CA 1
ATOM 662 C C . ALA A 1 85 ? -2.195 -10.781 1.264 1.00 95.31 85 ALA A C 1
ATOM 664 O O . ALA A 1 85 ? -3.274 -11.156 1.715 1.00 95.31 85 ALA A O 1
ATOM 665 N N . GLN A 1 86 ? -1.442 -9.878 1.898 1.00 95.38 86 GLN A N 1
ATOM 666 C CA . GLN A 1 86 ? -1.798 -9.304 3.197 1.00 95.38 86 GLN A CA 1
ATOM 667 C C . GLN A 1 86 ? -2.728 -8.089 3.097 1.00 95.38 86 GLN A C 1
ATOM 669 O O . GLN A 1 86 ? -3.348 -7.721 4.093 1.00 95.38 86 GLN A O 1
ATOM 674 N N . LEU A 1 87 ? -2.845 -7.456 1.924 1.00 94.50 87 LEU A N 1
ATOM 675 C CA . LEU A 1 87 ? -3.556 -6.179 1.790 1.00 94.50 87 LEU A CA 1
ATOM 676 C C . LEU A 1 87 ? -5.026 -6.271 2.179 1.00 94.50 87 LEU A C 1
ATOM 678 O O . LEU A 1 87 ? -5.518 -5.361 2.830 1.00 94.50 87 LEU A O 1
ATOM 682 N N . ARG A 1 88 ? -5.711 -7.368 1.836 1.00 93.69 88 ARG A N 1
ATOM 683 C CA . ARG A 1 88 ? -7.130 -7.556 2.180 1.00 93.69 88 ARG A CA 1
ATOM 684 C C . ARG A 1 88 ? -7.362 -7.448 3.690 1.00 93.69 88 ARG A C 1
ATOM 686 O O . ARG A 1 88 ? -8.105 -6.578 4.121 1.00 93.69 88 ARG A O 1
ATOM 693 N N . ALA A 1 89 ? -6.647 -8.250 4.476 1.00 94.69 89 ALA A N 1
ATOM 694 C CA . ALA A 1 89 ? -6.760 -8.241 5.936 1.00 94.69 89 ALA A CA 1
ATOM 695 C C . ALA A 1 89 ? -6.351 -6.888 6.548 1.00 94.69 89 ALA A C 1
ATOM 697 O O . ALA A 1 89 ? -6.907 -6.434 7.542 1.00 94.69 89 ALA A O 1
ATOM 698 N N . ARG A 1 90 ? -5.371 -6.206 5.945 1.00 95.31 90 ARG A N 1
ATOM 699 C CA . ARG A 1 90 ? -4.952 -4.867 6.382 1.00 95.31 90 ARG A CA 1
ATOM 700 C C . ARG A 1 90 ? -6.011 -3.799 6.110 1.00 95.31 90 ARG A C 1
ATOM 702 O O . ARG A 1 90 ? -6.135 -2.874 6.906 1.00 95.31 90 ARG A O 1
ATOM 709 N N . MET A 1 91 ? -6.745 -3.915 5.004 1.00 93.94 91 MET A N 1
ATOM 710 C CA . MET A 1 91 ? -7.857 -3.021 4.682 1.00 93.94 91 MET A CA 1
ATOM 711 C C . MET A 1 91 ? -9.039 -3.240 5.629 1.00 93.94 91 MET A C 1
ATOM 713 O O . MET A 1 91 ? -9.595 -2.258 6.098 1.00 93.94 91 MET A O 1
ATOM 717 N N . GLU A 1 92 ? -9.349 -4.486 5.991 1.00 93.00 92 GLU A N 1
ATOM 718 C CA . GLU A 1 92 ? -10.361 -4.799 7.017 1.00 93.00 92 GLU A CA 1
ATOM 719 C C . GLU A 1 92 ? -9.998 -4.140 8.361 1.00 93.00 92 GLU A C 1
ATOM 721 O O . GLU A 1 92 ? -10.797 -3.406 8.935 1.00 93.00 92 GLU A O 1
ATOM 726 N N . ARG A 1 93 ? -8.736 -4.251 8.797 1.00 91.44 93 ARG A N 1
ATOM 727 C CA . ARG A 1 93 ? -8.247 -3.568 10.011 1.00 91.44 93 ARG A CA 1
ATOM 728 C C . ARG A 1 93 ? -8.347 -2.036 9.941 1.00 91.44 93 ARG A C 1
ATOM 730 O O . ARG A 1 93 ? -8.538 -1.381 10.960 1.00 91.44 93 ARG A O 1
ATOM 737 N N . LEU A 1 94 ? -8.174 -1.451 8.754 1.00 91.81 94 LEU A N 1
ATOM 738 C CA . LEU A 1 94 ? -8.353 -0.010 8.529 1.00 91.81 94 LEU A CA 1
ATOM 739 C C . LEU A 1 94 ? -9.824 0.414 8.588 1.00 91.81 94 LEU A C 1
ATOM 741 O O . LEU A 1 94 ? -10.102 1.572 8.887 1.00 91.81 94 LEU A O 1
ATOM 745 N N . GLU A 1 95 ? -10.752 -0.473 8.237 1.00 88.69 95 GLU A N 1
ATOM 746 C CA . GLU A 1 95 ? -12.188 -0.229 8.381 1.00 88.69 95 GLU A CA 1
ATOM 747 C C . GLU A 1 95 ? -12.603 -0.318 9.851 1.00 88.69 95 GLU A C 1
ATOM 749 O O . GLU A 1 95 ? -13.337 0.548 10.317 1.00 88.69 95 GLU A O 1
ATOM 754 N N . GLU A 1 96 ? -12.057 -1.284 10.594 1.00 87.88 96 GLU A N 1
ATOM 755 C CA . GLU A 1 96 ? -12.269 -1.426 12.040 1.00 87.88 96 GLU A CA 1
ATOM 756 C C . GLU A 1 96 ? -11.748 -0.221 12.835 1.00 87.88 96 GLU A C 1
ATOM 758 O O . GLU A 1 96 ? -12.450 0.272 13.707 1.00 87.88 96 GLU A O 1
ATOM 763 N N . ALA A 1 97 ? -10.555 0.297 12.517 1.00 83.00 97 ALA A N 1
ATOM 764 C CA . ALA A 1 97 ? -9.976 1.451 13.218 1.00 83.00 97 ALA A CA 1
ATOM 765 C C . ALA A 1 97 ? -10.742 2.772 12.992 1.00 83.00 97 ALA A C 1
ATOM 767 O O . ALA A 1 97 ? -10.556 3.733 13.728 1.00 83.00 97 ALA A O 1
ATOM 768 N N . LYS A 1 98 ? -11.600 2.845 11.966 1.00 71.06 98 LYS A N 1
ATOM 769 C CA . LYS A 1 98 ? -12.414 4.039 11.674 1.00 71.06 98 LYS A CA 1
ATOM 770 C C . LYS A 1 98 ? -13.753 4.063 12.419 1.00 71.06 98 LYS A C 1
ATOM 772 O O . LYS A 1 98 ? -14.448 5.078 12.319 1.00 71.06 98 LYS A O 1
ATOM 777 N N . GLY A 1 99 ? -14.139 2.956 13.057 1.00 60.03 99 GLY A N 1
ATOM 778 C CA . GLY A 1 99 ? -15.395 2.799 13.801 1.00 60.03 99 GLY A CA 1
ATOM 779 C C . GLY A 1 99 ? -15.21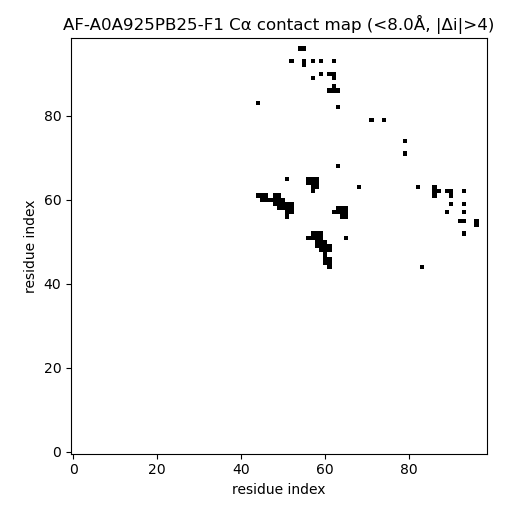7 3.036 15.290 1.00 60.03 99 GLY A C 1
ATOM 780 O O . GLY A 1 99 ? -16.129 3.664 15.872 1.00 60.03 99 GLY A O 1
#

Mean predicted aligned error: 15.1 Å

Secondary structure (DSSP, 8-state):
--------PPPPPPP----------------SS--------------S---B-TTT-BBTTT--BHHHHHHTTTS-HHHHHHHHHHHHHHHHHHHHTT-

Radius of gyration: 24.69 Å; Cα contacts (8 Å, |Δi|>4): 55; chains: 1; bounding box: 39×70×58 Å